Protein AF-A0A0H5P8N7-F1 (afdb_monomer_lite)

pLDDT: mean 82.7, std 13.92, range [41.88, 95.62]

Radius of gyration: 14.33 Å; chains: 1; bounding box: 42×29×33 Å

Secondary structure (DSSP, 8-state):
--EEEEEEEEE-SSS--EEEEES-HHHHHHHHHHHHHHHHTTSSS--EEEEE-TTS-EEEEESSSS-EEEEEEEEEPTTGGGG--

Organism: Nocardia farcinica (NCBI:txid37329)

Structure (mmCIF, N/CA/C/O backbone):
data_AF-A0A0H5P8N7-F1
#
_entry.id   AF-A0A0H5P8N7-F1
#
loop_
_atom_site.group_PDB
_atom_site.id
_atom_site.type_symbol
_atom_site.label_atom_id
_atom_site.label_alt_id
_atom_site.label_comp_id
_atom_site.label_asym_id
_atom_site.label_entity_id
_atom_site.label_seq_id
_atom_site.pdbx_PDB_ins_code
_atom_site.Cartn_x
_atom_site.Cartn_y
_atom_site.Cartn_z
_atom_site.occupancy
_atom_site.B_iso_or_equiv
_atom_site.auth_seq_id
_atom_site.auth_comp_id
_atom_site.auth_asym_id
_atom_site.auth_atom_id
_atom_site.pdbx_PDB_model_num
ATOM 1 N N . MET A 1 1 ? -19.765 -3.517 17.587 1.00 58.22 1 MET A N 1
ATOM 2 C CA . MET A 1 1 ? -18.470 -3.007 18.094 1.00 58.22 1 MET A CA 1
ATOM 3 C C . MET A 1 1 ? -17.636 -2.599 16.892 1.00 58.22 1 MET A C 1
ATOM 5 O O . MET A 1 1 ? -17.629 -3.343 15.928 1.00 58.22 1 MET A O 1
ATOM 9 N N . THR A 1 2 ? -16.987 -1.435 16.894 1.00 63.62 2 THR A N 1
ATOM 10 C CA . THR A 1 2 ? -16.086 -1.051 15.794 1.00 63.62 2 THR A CA 1
ATOM 11 C C . THR A 1 2 ? -14.754 -1.777 15.947 1.00 63.62 2 THR A C 1
ATOM 13 O O . THR A 1 2 ? -14.145 -1.738 17.017 1.00 63.62 2 THR A O 1
ATOM 16 N N . ALA A 1 3 ? -14.312 -2.459 14.892 1.00 73.00 3 ALA A N 1
ATOM 17 C CA . ALA A 1 3 ? -12.992 -3.074 14.837 1.00 73.00 3 ALA A CA 1
ATOM 18 C C . ALA A 1 3 ? -12.083 -2.225 13.946 1.00 73.00 3 ALA A C 1
ATOM 20 O O . ALA A 1 3 ? -12.442 -1.879 12.821 1.00 73.00 3 ALA A O 1
ATOM 21 N N . THR A 1 4 ? -10.899 -1.888 14.448 1.00 80.88 4 THR A N 1
ATOM 22 C CA . THR A 1 4 ? -9.870 -1.222 13.648 1.00 80.88 4 THR A CA 1
ATOM 23 C C . THR A 1 4 ? -9.010 -2.291 12.985 1.00 80.88 4 THR A C 1
ATOM 25 O O . THR A 1 4 ? -8.412 -3.112 13.676 1.00 80.88 4 THR A O 1
ATOM 28 N N . LEU A 1 5 ? -8.952 -2.278 11.657 1.00 86.94 5 LEU A N 1
ATOM 29 C CA . LEU A 1 5 ? -8.072 -3.113 10.843 1.00 86.94 5 LEU A CA 1
ATOM 30 C C . LEU A 1 5 ? -7.119 -2.225 10.037 1.00 86.94 5 LEU A C 1
ATOM 32 O O . LEU A 1 5 ? -7.296 -1.012 9.935 1.00 86.94 5 LEU A O 1
ATOM 36 N N . THR A 1 6 ? -6.112 -2.839 9.433 1.00 90.56 6 THR A N 1
ATOM 37 C CA . THR A 1 6 ? -5.270 -2.207 8.418 1.00 90.56 6 THR A CA 1
ATOM 38 C C . THR A 1 6 ? -5.652 -2.765 7.055 1.00 90.56 6 THR A C 1
ATOM 40 O O . THR A 1 6 ? -5.684 -3.976 6.864 1.00 90.56 6 THR A O 1
ATOM 43 N N . ALA A 1 7 ? -5.959 -1.894 6.103 1.00 91.88 7 ALA A N 1
ATOM 44 C CA . ALA A 1 7 ? -6.229 -2.259 4.725 1.00 91.88 7 ALA A CA 1
ATOM 45 C C . ALA A 1 7 ? -5.012 -1.947 3.856 1.00 91.88 7 ALA A C 1
ATOM 47 O O . ALA A 1 7 ? -4.488 -0.833 3.890 1.00 91.88 7 ALA A O 1
ATOM 48 N N . VAL A 1 8 ? -4.604 -2.912 3.041 1.00 93.06 8 VAL A N 1
ATOM 49 C CA . VAL A 1 8 ? -3.741 -2.674 1.889 1.00 93.06 8 VAL A CA 1
ATOM 50 C C . VAL A 1 8 ? -4.627 -2.589 0.654 1.00 93.06 8 VAL A C 1
ATOM 52 O O . VAL A 1 8 ? -5.259 -3.574 0.275 1.00 93.06 8 VAL A O 1
ATOM 55 N N . ILE A 1 9 ? -4.697 -1.407 0.054 1.00 92.12 9 ILE A N 1
ATOM 56 C CA . ILE A 1 9 ? -5.414 -1.148 -1.191 1.00 92.12 9 ILE A CA 1
ATOM 57 C C . ILE A 1 9 ? -4.395 -1.239 -2.316 1.00 92.12 9 ILE A C 1
ATOM 59 O O . ILE A 1 9 ? -3.478 -0.420 -2.403 1.00 92.12 9 ILE A O 1
ATOM 63 N N . TRP A 1 10 ? -4.541 -2.259 -3.145 1.00 91.06 10 TRP A N 1
ATOM 64 C CA . TRP A 1 10 ? -3.714 -2.460 -4.317 1.00 91.06 10 TRP A CA 1
ATOM 65 C C . TRP A 1 10 ? -4.330 -1.682 -5.481 1.00 91.06 10 TRP A C 1
ATOM 67 O O . TRP A 1 10 ? -5.405 -2.021 -5.977 1.00 91.06 10 TRP A O 1
ATOM 77 N N . GLU A 1 11 ? -3.647 -0.620 -5.900 1.00 87.88 11 GLU A N 1
ATOM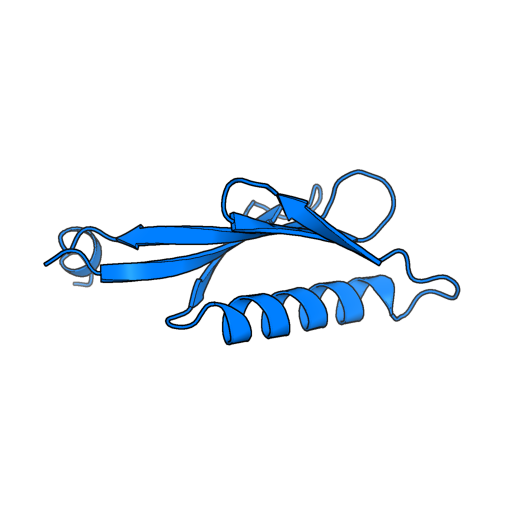 78 C CA . GLU A 1 11 ? -3.986 0.174 -7.078 1.00 87.88 11 GLU A CA 1
ATOM 79 C C . GLU A 1 11 ? -2.989 -0.167 -8.190 1.00 87.88 11 GLU A C 1
ATOM 81 O O . GLU A 1 11 ? -1.848 0.289 -8.183 1.00 87.88 11 GLU A O 1
ATOM 86 N N . ASP A 1 12 ? -3.418 -0.996 -9.135 1.00 80.56 12 ASP A N 1
ATOM 87 C CA . ASP A 1 12 ? -2.669 -1.325 -10.346 1.00 80.56 12 ASP A CA 1
ATOM 88 C C . ASP A 1 12 ? -3.526 -0.931 -11.547 1.00 80.56 12 ASP A C 1
ATOM 90 O O . ASP A 1 12 ? -4.736 -1.141 -11.553 1.00 80.56 12 ASP A O 1
ATOM 94 N N . ARG A 1 13 ? -2.930 -0.342 -12.579 1.00 72.06 13 ARG A N 1
ATOM 95 C CA . ARG A 1 13 ? -3.676 0.047 -13.785 1.00 72.06 13 ARG A CA 1
ATOM 96 C C . ARG A 1 13 ? -4.184 -1.140 -14.618 1.00 72.06 13 ARG A C 1
ATOM 98 O O . ARG A 1 13 ? -5.005 -0.944 -15.514 1.00 72.06 13 ARG A O 1
ATOM 105 N N . HIS A 1 14 ? -3.642 -2.336 -14.398 1.00 68.62 14 HIS A N 1
ATOM 106 C CA . HIS A 1 14 ? -3.934 -3.553 -15.152 1.00 68.62 14 HIS A CA 1
ATOM 107 C C . HIS A 1 14 ? -4.862 -4.519 -14.412 1.00 68.62 14 HIS A C 1
ATOM 109 O O . HIS A 1 14 ? -5.417 -5.413 -15.054 1.00 68.62 14 HIS A O 1
ATOM 115 N N . THR A 1 15 ? -5.054 -4.350 -13.103 1.00 60.47 15 THR A N 1
ATOM 116 C CA . THR A 1 15 ? -6.006 -5.141 -12.315 1.00 60.47 15 THR A CA 1
ATOM 117 C C . THR A 1 15 ? -7.046 -4.243 -11.664 1.00 60.47 15 THR A C 1
ATOM 119 O O . THR A 1 15 ? -6.771 -3.094 -11.339 1.00 60.47 15 THR A O 1
ATOM 122 N N . ASP A 1 16 ? -8.249 -4.770 -11.439 1.00 72.50 16 ASP A N 1
ATOM 123 C CA . ASP A 1 16 ? -9.228 -4.087 -10.593 1.00 72.50 16 ASP A CA 1
ATOM 124 C C . ASP A 1 16 ? -8.607 -3.761 -9.223 1.00 72.50 16 ASP A C 1
ATOM 126 O O . ASP A 1 16 ? -7.766 -4.507 -8.715 1.00 72.50 16 ASP A O 1
ATOM 130 N N . THR A 1 17 ? -9.018 -2.646 -8.615 1.00 81.12 17 THR A N 1
ATOM 131 C CA . THR A 1 17 ? -8.573 -2.277 -7.267 1.00 81.12 17 THR A CA 1
ATOM 132 C C . THR A 1 17 ? -8.997 -3.353 -6.268 1.00 81.12 17 THR A C 1
ATOM 134 O O . THR A 1 17 ? -10.193 -3.580 -6.069 1.00 81.12 17 THR A O 1
ATOM 137 N N . THR A 1 18 ? -8.032 -3.993 -5.603 1.00 88.56 18 THR A N 1
ATOM 138 C CA . THR A 1 18 ? -8.300 -4.978 -4.545 1.00 88.56 18 THR A CA 1
ATOM 139 C C . THR A 1 18 ? -7.943 -4.425 -3.170 1.00 88.56 18 THR A C 1
ATOM 141 O O . THR A 1 18 ? -7.069 -3.573 -3.018 1.00 88.56 18 THR A O 1
ATOM 144 N N . ALA A 1 19 ? -8.638 -4.912 -2.142 1.00 89.94 19 ALA A N 1
ATOM 145 C CA . ALA A 1 19 ? -8.357 -4.578 -0.752 1.00 89.94 19 ALA A CA 1
ATOM 146 C C . ALA A 1 19 ? -8.049 -5.849 0.044 1.00 89.94 19 ALA A C 1
ATOM 148 O O . ALA A 1 19 ? -8.800 -6.825 -0.004 1.00 89.94 19 ALA A O 1
ATOM 149 N N . HIS A 1 20 ? -6.960 -5.814 0.804 1.00 90.69 20 HIS A N 1
ATOM 150 C CA . HIS A 1 20 ? -6.516 -6.890 1.682 1.00 90.69 20 HIS A CA 1
ATOM 151 C C . HIS A 1 20 ? -6.520 -6.384 3.123 1.00 90.69 20 HIS A C 1
ATOM 153 O O . HIS A 1 20 ? -5.936 -5.343 3.413 1.00 90.69 20 HIS A O 1
ATOM 159 N N . LEU A 1 2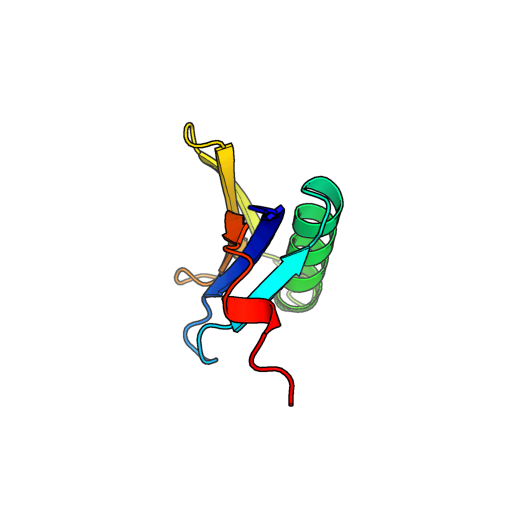1 ? -7.208 -7.091 4.021 1.00 90.88 21 LEU A N 1
ATOM 160 C CA . LEU A 1 21 ? -7.369 -6.678 5.415 1.00 90.88 21 LEU A CA 1
ATOM 161 C C . LEU A 1 21 ? -6.412 -7.443 6.331 1.00 90.88 21 LEU A C 1
ATOM 163 O O . LEU A 1 21 ? -6.281 -8.661 6.229 1.00 90.88 21 LEU A O 1
ATOM 167 N N . PHE A 1 22 ? -5.810 -6.716 7.264 1.00 90.94 22 PHE A N 1
ATOM 168 C CA . PHE A 1 22 ? -4.849 -7.197 8.247 1.00 90.94 22 PHE A CA 1
ATOM 169 C C . PHE A 1 22 ? -5.244 -6.703 9.636 1.00 90.94 22 PHE A C 1
ATOM 171 O O . PHE A 1 22 ? -5.759 -5.595 9.797 1.00 90.94 22 PHE A O 1
ATOM 178 N N . SER A 1 23 ? -4.983 -7.512 10.657 1.00 88.31 23 SER A N 1
ATOM 179 C CA . SER A 1 23 ? -5.162 -7.10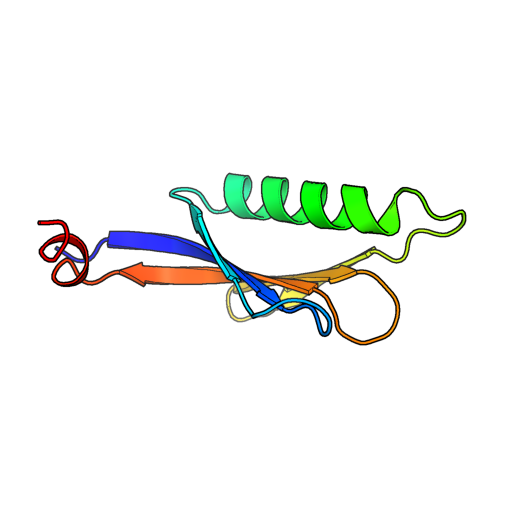8 12.056 1.00 88.31 23 SER A CA 1
ATOM 180 C C . SER A 1 23 ? -4.025 -6.227 12.573 1.00 88.31 23 SER A C 1
ATOM 182 O O . SER A 1 23 ? -4.227 -5.492 13.534 1.00 88.31 23 SER A O 1
ATOM 184 N N . ASP A 1 24 ? -2.849 -6.297 11.946 1.00 90.19 24 ASP A N 1
ATOM 185 C CA . ASP A 1 24 ? -1.643 -5.583 12.356 1.00 90.19 24 ASP A CA 1
ATOM 186 C C . ASP A 1 24 ? -1.061 -4.762 11.195 1.00 90.19 24 ASP A C 1
ATOM 188 O O . ASP A 1 24 ? -1.086 -5.175 10.033 1.00 90.19 24 ASP A O 1
ATOM 192 N N . PHE A 1 25 ? -0.560 -3.567 11.514 1.00 90.12 25 PHE A N 1
ATOM 193 C CA . PHE A 1 25 ? -0.027 -2.645 10.514 1.00 90.12 25 PHE A CA 1
ATOM 194 C C . PHE A 1 25 ? 1.334 -3.095 9.970 1.00 90.12 25 PHE A C 1
ATOM 196 O O . PHE A 1 25 ? 1.605 -2.925 8.783 1.00 90.12 25 PHE A O 1
ATOM 203 N N . ALA A 1 26 ? 2.197 -3.672 10.809 1.00 91.69 26 ALA A N 1
ATOM 204 C CA . ALA A 1 26 ? 3.504 -4.154 10.378 1.00 91.69 26 ALA A CA 1
ATOM 205 C C . ALA A 1 26 ? 3.360 -5.352 9.431 1.00 91.69 26 ALA A C 1
ATOM 207 O O . ALA A 1 26 ? 4.053 -5.396 8.414 1.00 91.69 26 ALA A O 1
ATOM 208 N N . ASP A 1 27 ? 2.408 -6.250 9.699 1.00 94.38 27 ASP A N 1
ATOM 209 C CA . ASP A 1 27 ? 2.076 -7.360 8.795 1.00 94.38 27 ASP A CA 1
ATOM 210 C C . ASP A 1 27 ? 1.584 -6.854 7.431 1.00 94.38 27 ASP A C 1
ATOM 212 O O . ASP A 1 27 ? 2.018 -7.344 6.387 1.00 94.38 27 ASP A O 1
ATOM 216 N N . ALA A 1 28 ? 0.730 -5.824 7.424 1.00 94.56 28 ALA A N 1
ATOM 217 C CA . ALA A 1 28 ? 0.244 -5.193 6.197 1.00 94.56 28 ALA A CA 1
ATOM 218 C C . ALA A 1 28 ? 1.386 -4.582 5.366 1.00 94.56 28 ALA A C 1
ATOM 220 O O . ALA A 1 28 ? 1.441 -4.759 4.148 1.00 94.56 28 ALA A O 1
ATOM 221 N N . VAL A 1 29 ? 2.320 -3.885 6.023 1.00 93.94 29 VAL A N 1
ATOM 222 C CA . VAL A 1 29 ? 3.505 -3.308 5.372 1.00 93.94 29 VAL A CA 1
ATOM 223 C C . VAL A 1 29 ? 4.418 -4.403 4.825 1.00 93.94 29 VAL A C 1
ATOM 225 O O . VAL A 1 29 ? 4.848 -4.305 3.677 1.00 93.94 29 VAL A O 1
ATOM 228 N N . ALA A 1 30 ? 4.703 -5.443 5.612 1.00 95.12 30 ALA A N 1
ATOM 229 C CA . ALA A 1 30 ? 5.560 -6.550 5.195 1.00 95.12 30 ALA A CA 1
ATOM 230 C C . ALA A 1 30 ? 4.984 -7.270 3.970 1.00 95.12 30 ALA A C 1
ATOM 232 O O . ALA A 1 30 ? 5.696 -7.479 2.986 1.00 95.12 30 ALA A O 1
ATOM 233 N N . TRP A 1 31 ? 3.682 -7.565 3.996 1.00 95.31 31 TRP A N 1
ATOM 234 C CA . TRP A 1 31 ? 2.984 -8.168 2.867 1.00 95.31 31 TRP A CA 1
ATOM 235 C C . TRP A 1 31 ? 3.039 -7.278 1.621 1.00 95.31 31 TRP A C 1
ATOM 237 O O . TRP A 1 31 ? 3.405 -7.750 0.546 1.00 95.31 31 TRP A O 1
ATOM 247 N N . ALA A 1 32 ? 2.738 -5.982 1.755 1.00 94.50 32 ALA A N 1
ATOM 248 C CA . ALA A 1 32 ? 2.755 -5.048 0.631 1.00 94.50 32 ALA A CA 1
ATOM 249 C C . ALA A 1 32 ? 4.153 -4.915 0.003 1.00 94.50 32 ALA A C 1
ATOM 251 O O . ALA A 1 32 ? 4.289 -4.843 -1.219 1.00 94.50 32 ALA A O 1
ATOM 252 N N . TRP A 1 33 ? 5.201 -4.928 0.831 1.00 93.69 33 TRP A N 1
ATOM 253 C CA . TRP A 1 33 ? 6.584 -4.887 0.365 1.00 93.69 33 TRP A CA 1
ATOM 254 C C . TRP A 1 33 ? 6.960 -6.159 -0.405 1.00 93.69 33 TRP A C 1
ATOM 256 O O . TRP A 1 33 ? 7.577 -6.077 -1.467 1.00 93.69 33 TRP A O 1
ATOM 266 N N . GLU A 1 34 ? 6.542 -7.331 0.084 1.00 94.06 34 GLU A N 1
ATOM 267 C CA . GLU A 1 34 ? 6.740 -8.598 -0.622 1.00 94.06 34 GLU A CA 1
ATOM 268 C C . GLU A 1 34 ? 6.045 -8.595 -1.990 1.00 94.06 34 GLU A C 1
ATOM 270 O O . GLU A 1 34 ? 6.670 -8.975 -2.980 1.00 94.06 34 GLU A O 1
ATOM 275 N N . GLN A 1 35 ? 4.800 -8.111 -2.080 1.00 92.44 35 GLN A N 1
ATOM 276 C CA . GLN A 1 35 ? 4.084 -8.020 -3.359 1.00 92.44 35 GLN A CA 1
ATOM 277 C C . GLN A 1 35 ? 4.815 -7.113 -4.356 1.00 92.44 35 GLN A C 1
ATOM 279 O O . GLN A 1 35 ? 5.085 -7.527 -5.485 1.00 92.44 35 GLN A O 1
ATOM 284 N N . ALA A 1 36 ? 5.216 -5.912 -3.929 1.00 90.88 36 ALA A N 1
ATOM 285 C CA . ALA A 1 36 ? 5.986 -4.997 -4.770 1.00 90.88 36 ALA A CA 1
ATOM 286 C C . ALA A 1 36 ? 7.302 -5.635 -5.257 1.00 90.88 36 ALA A C 1
ATOM 288 O O . ALA A 1 36 ? 7.668 -5.503 -6.428 1.00 90.88 36 ALA A O 1
ATOM 289 N N . TRP A 1 37 ? 7.993 -6.385 -4.391 1.00 90.56 37 TRP A N 1
ATOM 290 C CA . TRP A 1 37 ? 9.214 -7.104 -4.755 1.00 90.56 37 TRP A CA 1
ATOM 291 C C . TRP A 1 37 ? 8.968 -8.267 -5.721 1.00 90.56 37 TRP A C 1
ATOM 293 O O . TRP A 1 37 ? 9.771 -8.488 -6.625 1.00 90.56 37 TRP A O 1
ATOM 303 N N . GLN A 1 38 ? 7.866 -9.004 -5.591 1.00 89.06 38 GLN A N 1
ATOM 304 C CA . GLN A 1 38 ? 7.532 -10.072 -6.540 1.00 89.06 38 GLN A CA 1
ATOM 305 C C . GLN A 1 38 ? 7.301 -9.537 -7.963 1.00 89.06 38 GLN A C 1
ATOM 307 O O . GLN A 1 38 ? 7.609 -10.241 -8.931 1.00 89.06 38 GLN A O 1
ATOM 312 N N . ILE A 1 39 ? 6.817 -8.297 -8.084 1.00 86.75 39 ILE A N 1
ATOM 313 C CA . ILE A 1 39 ? 6.573 -7.608 -9.358 1.00 86.75 39 ILE A CA 1
ATOM 314 C C . ILE A 1 39 ? 7.872 -7.014 -9.920 1.00 86.75 39 ILE A C 1
ATOM 316 O O . ILE A 1 39 ? 8.265 -7.324 -11.046 1.00 86.75 39 ILE A O 1
ATOM 320 N N . GLU A 1 40 ? 8.565 -6.179 -9.141 1.00 87.19 40 GLU A N 1
ATOM 321 C CA . GLU A 1 40 ? 9.728 -5.416 -9.618 1.00 87.19 40 GLU A CA 1
ATOM 322 C C . GLU A 1 40 ? 11.057 -6.149 -9.456 1.00 87.19 40 GLU A C 1
ATOM 324 O O . GLU A 1 40 ? 11.961 -5.952 -10.262 1.00 87.19 40 GLU A O 1
ATOM 329 N N . GLY A 1 41 ? 11.203 -7.009 -8.449 1.00 79.19 41 GLY A N 1
ATOM 330 C CA . GLY A 1 41 ? 12.462 -7.681 -8.101 1.00 79.19 41 GLY A CA 1
ATOM 331 C C . GLY A 1 41 ? 12.982 -8.648 -9.169 1.00 79.19 41 GLY A C 1
ATOM 332 O O . GLY A 1 41 ? 14.112 -9.118 -9.080 1.00 79.19 41 GLY A O 1
ATOM 333 N N . ARG A 1 42 ? 12.179 -8.935 -10.201 1.00 79.06 42 ARG A N 1
ATOM 334 C CA . ARG A 1 42 ? 12.582 -9.701 -11.394 1.00 79.06 42 ARG A CA 1
ATOM 335 C C . ARG A 1 42 ? 13.200 -8.835 -12.495 1.00 79.06 42 ARG A C 1
ATOM 337 O O . ARG A 1 42 ? 13.645 -9.375 -13.503 1.00 79.06 42 ARG A O 1
ATOM 344 N N . ARG A 1 43 ? 13.185 -7.509 -12.344 1.00 79.44 43 ARG A N 1
ATOM 345 C CA . ARG A 1 43 ? 13.757 -6.560 -13.303 1.00 79.44 43 ARG A CA 1
ATOM 346 C C . ARG A 1 43 ? 15.211 -6.265 -12.955 1.00 79.44 43 ARG A C 1
ATOM 348 O O . ARG A 1 43 ? 15.572 -6.189 -11.787 1.00 79.44 43 ARG A O 1
ATOM 355 N N . ASP A 1 44 ? 16.015 -5.980 -13.978 1.00 79.44 44 ASP A N 1
ATOM 356 C CA . ASP A 1 44 ? 17.423 -5.578 -13.814 1.00 79.44 44 ASP A CA 1
ATOM 357 C C . ASP A 1 44 ? 17.592 -4.300 -12.974 1.00 79.44 44 ASP A C 1
ATOM 359 O O . ASP A 1 44 ? 18.650 -4.054 -12.393 1.00 79.44 44 ASP A O 1
ATOM 363 N N . ARG A 1 45 ? 16.552 -3.458 -12.929 1.00 81.12 45 ARG A N 1
ATOM 364 C CA . ARG A 1 45 ? 16.486 -2.237 -12.119 1.00 81.12 45 ARG A CA 1
ATOM 365 C C . ARG A 1 45 ? 15.120 -2.158 -11.435 1.00 81.12 45 ARG A C 1
ATOM 367 O O . ARG A 1 45 ? 14.204 -1.584 -12.025 1.00 81.12 45 ARG A O 1
ATOM 374 N N . PRO A 1 46 ? 14.962 -2.749 -10.240 1.00 81.69 46 PRO A N 1
ATOM 375 C CA . PRO A 1 46 ? 13.712 -2.666 -9.500 1.00 81.69 46 PRO A CA 1
ATOM 376 C C . PRO A 1 46 ? 13.439 -1.214 -9.108 1.00 81.69 46 PRO A C 1
ATOM 378 O O . PRO A 1 46 ? 14.320 -0.518 -8.597 1.00 81.69 46 PRO A O 1
ATOM 381 N N . LEU A 1 47 ? 12.214 -0.760 -9.356 1.00 87.19 47 LEU A N 1
ATOM 382 C CA . LEU A 1 47 ? 11.771 0.595 -9.053 1.00 87.19 47 LEU A CA 1
ATOM 383 C C . LEU A 1 47 ? 10.697 0.505 -7.974 1.00 87.19 47 LEU A C 1
ATOM 385 O O . LEU A 1 47 ? 9.513 0.422 -8.278 1.00 87.19 47 LEU A O 1
ATOM 389 N N . ILE A 1 48 ? 11.137 0.447 -6.716 1.00 91.06 48 ILE A N 1
ATOM 390 C CA . ILE A 1 48 ? 10.260 0.418 -5.543 1.00 91.06 48 ILE A CA 1
ATOM 391 C C . ILE A 1 48 ? 10.569 1.643 -4.693 1.00 91.06 48 ILE A C 1
ATOM 393 O O . ILE A 1 48 ? 11.709 1.848 -4.274 1.00 91.06 48 ILE A O 1
ATOM 397 N N . GLU A 1 49 ? 9.546 2.440 -4.414 1.00 92.38 49 GLU A N 1
ATOM 398 C CA . GLU A 1 49 ? 9.637 3.609 -3.545 1.00 92.38 49 GLU A CA 1
ATOM 399 C C . GLU A 1 49 ? 8.626 3.473 -2.413 1.00 92.38 49 GLU A C 1
ATOM 401 O O . GLU A 1 49 ? 7.457 3.167 -2.634 1.00 92.38 49 GLU A O 1
ATOM 406 N N . THR A 1 50 ? 9.067 3.715 -1.181 1.00 93.94 50 THR A N 1
ATOM 407 C CA . THR A 1 50 ? 8.173 3.777 -0.025 1.00 93.94 50 THR A CA 1
ATOM 408 C C . THR A 1 50 ? 8.046 5.215 0.439 1.00 93.94 50 THR A C 1
ATOM 410 O O . THR A 1 50 ? 9.046 5.876 0.723 1.00 93.94 50 THR A O 1
ATOM 413 N N . ARG A 1 51 ? 6.808 5.688 0.565 1.00 94.88 51 ARG A N 1
ATOM 414 C CA . ARG A 1 51 ? 6.492 7.015 1.080 1.00 94.88 51 ARG A CA 1
ATOM 415 C C . ARG A 1 51 ? 5.494 6.915 2.220 1.00 94.88 51 ARG A C 1
ATOM 417 O O . ARG A 1 51 ? 4.406 6.375 2.053 1.00 94.88 51 ARG A O 1
ATOM 424 N N . GLN A 1 52 ? 5.854 7.493 3.357 1.00 95.38 52 GLN A N 1
ATOM 425 C CA . GLN A 1 52 ? 4.947 7.677 4.483 1.00 95.38 52 GLN A CA 1
ATOM 426 C C . GLN A 1 52 ? 4.368 9.093 4.457 1.00 95.38 52 GLN A C 1
ATOM 428 O O . GLN A 1 52 ? 5.083 10.068 4.210 1.00 95.38 52 GLN A O 1
ATOM 433 N N . TYR A 1 53 ? 3.068 9.204 4.704 1.00 92.50 53 TYR A N 1
ATOM 434 C CA . TYR A 1 53 ? 2.344 10.468 4.733 1.00 92.50 53 TYR A CA 1
ATOM 435 C C . TYR A 1 53 ? 2.076 10.909 6.179 1.00 92.50 53 TYR A C 1
ATOM 437 O O . TYR A 1 53 ? 1.972 10.066 7.071 1.00 92.50 53 TYR A O 1
ATOM 445 N N . PRO A 1 54 ? 1.910 12.222 6.439 1.00 90.94 54 PRO A N 1
ATOM 446 C CA . PRO A 1 54 ? 1.571 12.727 7.773 1.00 90.94 54 PRO A CA 1
ATOM 447 C C . PRO A 1 54 ? 0.263 12.165 8.353 1.00 90.94 54 PRO A C 1
ATOM 449 O O . PRO A 1 54 ? 0.081 12.193 9.565 1.00 90.94 54 PRO A O 1
ATOM 452 N N . SER A 1 55 ? -0.632 11.646 7.503 1.00 87.94 55 SER A N 1
ATOM 453 C CA . SER A 1 55 ? -1.857 10.932 7.893 1.00 87.94 55 SER A CA 1
ATOM 454 C C . SER A 1 55 ? -1.596 9.578 8.565 1.00 87.94 55 SER A C 1
ATOM 456 O O . SER A 1 55 ? -2.524 8.980 9.100 1.00 87.94 55 SER A O 1
ATOM 458 N N . GLY A 1 56 ? -0.355 9.080 8.537 1.00 87.88 56 GLY A N 1
ATOM 459 C CA . GLY A 1 56 ? 0.009 7.729 8.968 1.00 87.88 56 GLY A CA 1
ATOM 460 C C . GLY A 1 56 ? -0.107 6.683 7.858 1.00 87.88 56 GLY A C 1
ATOM 461 O O . GLY A 1 56 ? 0.350 5.558 8.035 1.00 87.88 56 GLY A O 1
ATOM 462 N N . GLU A 1 57 ? -0.658 7.053 6.702 1.00 93.19 57 GLU A N 1
ATOM 463 C CA . GLU A 1 57 ? -0.733 6.178 5.535 1.00 93.19 57 GLU A CA 1
ATOM 464 C C . GLU A 1 57 ? 0.655 5.945 4.937 1.00 93.19 57 GLU A C 1
ATOM 466 O O . GLU A 1 57 ? 1.519 6.830 4.926 1.00 93.19 57 GLU A O 1
ATOM 471 N N . VAL A 1 58 ? 0.852 4.753 4.387 1.00 95.56 58 VAL A N 1
ATOM 472 C CA . VAL A 1 58 ? 2.071 4.386 3.667 1.00 95.56 58 VAL A CA 1
ATOM 473 C C . VAL A 1 58 ? 1.694 4.012 2.244 1.00 95.56 58 VAL A C 1
ATOM 475 O O . VAL A 1 58 ? 0.710 3.315 2.019 1.00 95.56 58 VAL A O 1
ATOM 478 N N . ARG A 1 59 ? 2.482 4.466 1.275 1.00 94.69 59 ARG A N 1
ATOM 479 C CA . ARG A 1 59 ? 2.401 4.023 -0.113 1.00 94.69 59 ARG A CA 1
ATOM 480 C C . ARG A 1 59 ? 3.694 3.326 -0.491 1.00 94.69 59 ARG A C 1
ATOM 482 O O . ARG A 1 59 ? 4.769 3.899 -0.319 1.00 94.69 59 ARG A O 1
ATOM 489 N N . ILE A 1 60 ? 3.574 2.123 -1.034 1.00 94.62 60 ILE A N 1
ATOM 490 C CA . ILE A 1 60 ? 4.660 1.419 -1.710 1.00 94.62 60 ILE A CA 1
ATOM 491 C C . ILE A 1 60 ? 4.365 1.500 -3.202 1.00 94.62 60 ILE A C 1
ATOM 493 O O . ILE A 1 60 ? 3.488 0.803 -3.702 1.00 94.62 60 ILE A O 1
ATOM 497 N N . SER A 1 61 ? 5.053 2.400 -3.892 1.00 92.69 61 SER A N 1
ATOM 498 C CA . SER A 1 61 ? 4.968 2.528 -5.343 1.00 92.69 61 SER A CA 1
ATOM 499 C C . SER A 1 61 ? 5.897 1.513 -5.985 1.00 92.69 61 SER A C 1
ATOM 501 O O . SER A 1 61 ? 7.027 1.332 -5.521 1.00 92.69 61 SER A O 1
ATOM 503 N N . TYR A 1 62 ? 5.443 0.893 -7.065 1.00 89.12 62 TYR A N 1
ATOM 504 C CA . TYR A 1 62 ? 6.266 0.002 -7.862 1.00 89.12 62 TYR A CA 1
ATOM 505 C C . TYR A 1 62 ? 6.083 0.304 -9.355 1.00 89.12 62 TYR A C 1
ATOM 507 O O . TYR A 1 62 ? 5.011 0.702 -9.806 1.00 89.12 62 TYR A O 1
ATOM 515 N N . GLY A 1 63 ? 7.155 0.173 -10.131 1.00 79.62 63 GLY A N 1
ATOM 516 C CA . GLY A 1 63 ? 7.130 0.469 -11.563 1.00 79.62 63 GLY A CA 1
ATOM 517 C C . GLY A 1 63 ? 7.081 1.969 -11.881 1.00 79.62 63 GLY A C 1
ATOM 518 O O . GLY A 1 63 ? 7.421 2.816 -11.059 1.00 79.62 63 GLY A O 1
ATOM 519 N N . ALA A 1 64 ? 6.737 2.307 -13.129 1.00 67.75 64 ALA A N 1
ATOM 520 C CA . ALA A 1 64 ? 6.974 3.648 -13.679 1.00 67.75 64 ALA A CA 1
ATOM 521 C C . ALA A 1 64 ? 5.753 4.590 -13.712 1.00 67.75 64 ALA A C 1
ATOM 523 O O . ALA A 1 64 ? 5.945 5.794 -13.862 1.00 67.75 64 ALA A O 1
ATOM 524 N N . GLU A 1 65 ? 4.512 4.100 -13.591 1.00 72.00 65 GLU A N 1
ATOM 525 C CA . GLU A 1 65 ? 3.312 4.938 -13.818 1.00 72.00 65 GLU A CA 1
ATOM 526 C C . GLU A 1 65 ? 2.232 4.746 -12.740 1.00 72.00 65 GLU A C 1
ATOM 528 O O . GLU A 1 65 ? 1.080 4.433 -13.013 1.00 72.00 65 GLU A O 1
ATOM 533 N N . GLY A 1 66 ? 2.606 4.984 -11.484 1.00 74.44 66 GLY A N 1
ATOM 534 C CA . GLY A 1 66 ? 1.631 5.209 -10.414 1.00 74.44 66 GLY A CA 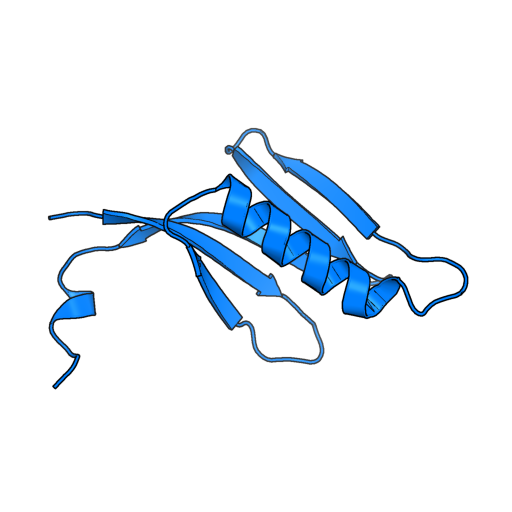1
ATOM 535 C C . GLY A 1 66 ? 0.996 3.962 -9.801 1.00 74.44 66 GLY A C 1
ATOM 536 O O . GLY A 1 66 ? 0.202 4.131 -8.875 1.00 74.44 66 GLY A O 1
ATOM 537 N N . ASP A 1 67 ? 1.382 2.759 -10.230 1.00 87.94 67 ASP A N 1
ATOM 538 C CA . ASP A 1 67 ? 0.977 1.530 -9.547 1.00 87.94 67 ASP A CA 1
ATOM 539 C C . ASP A 1 67 ? 1.566 1.501 -8.133 1.00 87.94 67 ASP A C 1
ATOM 541 O O . ASP A 1 67 ? 2.678 1.984 -7.865 1.00 87.94 67 ASP A O 1
ATOM 545 N N . GLY A 1 68 ? 0.798 0.967 -7.194 1.00 92.25 68 GLY A N 1
ATOM 546 C CA . GLY A 1 68 ? 1.262 0.868 -5.829 1.00 92.25 68 GLY A CA 1
ATOM 547 C C . GLY A 1 68 ? 0.259 0.277 -4.863 1.00 92.25 68 GLY A C 1
ATOM 548 O O . GLY A 1 68 ? -0.917 0.072 -5.152 1.00 92.25 68 GLY A O 1
ATOM 549 N N . LEU A 1 69 ? 0.764 0.033 -3.664 1.00 93.62 69 LEU A N 1
ATOM 550 C CA . LEU A 1 69 ? -0.005 -0.474 -2.547 1.00 93.62 69 LEU A CA 1
ATOM 551 C C . LEU A 1 69 ? -0.113 0.613 -1.486 1.00 93.62 69 LEU A C 1
ATOM 553 O O . LEU A 1 69 ? 0.896 1.117 -0.984 1.00 93.62 69 LEU A O 1
ATOM 557 N N . TRP A 1 70 ? -1.342 0.974 -1.142 1.00 94.75 70 TRP A N 1
ATOM 558 C CA . TRP A 1 70 ? -1.646 1.893 -0.057 1.00 94.75 70 TRP A CA 1
ATOM 559 C C . TRP A 1 70 ? -1.975 1.125 1.209 1.00 94.75 70 TRP A C 1
ATOM 561 O O . TRP A 1 70 ? -2.976 0.422 1.253 1.00 94.75 70 TRP A O 1
ATOM 571 N N . ILE A 1 71 ? -1.193 1.321 2.261 1.00 95.62 71 ILE A N 1
ATOM 572 C CA . ILE A 1 71 ? -1.490 0.820 3.598 1.00 95.62 71 ILE A CA 1
ATOM 573 C C . ILE A 1 71 ? -2.194 1.928 4.382 1.00 95.62 71 ILE A C 1
ATOM 575 O O . ILE A 1 71 ? -1.628 3.004 4.609 1.00 95.62 71 ILE A O 1
ATOM 579 N N . ARG A 1 72 ? -3.443 1.674 4.774 1.00 93.19 72 ARG A N 1
ATOM 580 C CA . ARG A 1 72 ? -4.322 2.629 5.457 1.00 93.19 72 ARG A CA 1
ATOM 581 C C . ARG A 1 72 ? -5.038 1.954 6.619 1.00 93.19 72 ARG A C 1
ATOM 583 O O . ARG A 1 72 ? -5.381 0.779 6.547 1.00 93.19 72 ARG A O 1
ATOM 590 N N . THR A 1 73 ? -5.324 2.703 7.674 1.00 86.94 73 THR A N 1
ATOM 591 C CA . THR A 1 73 ? -6.189 2.213 8.751 1.00 86.94 73 THR A CA 1
ATOM 592 C C . THR A 1 73 ? -7.639 2.208 8.272 1.00 86.94 73 THR A C 1
ATOM 594 O O . THR A 1 73 ? -8.145 3.229 7.808 1.00 86.94 73 THR A O 1
ATOM 597 N N . ALA A 1 74 ? -8.315 1.071 8.395 1.00 80.06 74 ALA A N 1
ATOM 598 C CA . ALA A 1 74 ? -9.726 0.904 8.082 1.00 80.06 74 ALA A CA 1
ATOM 599 C C . ALA A 1 74 ? -10.515 0.680 9.375 1.00 80.06 74 ALA A C 1
ATOM 601 O O . ALA A 1 74 ? -10.184 -0.187 10.183 1.00 80.06 74 ALA A O 1
ATOM 602 N N . ILE A 1 75 ? -11.580 1.453 9.567 1.00 75.56 75 ILE A N 1
ATOM 603 C CA . ILE A 1 75 ? -12.544 1.202 10.637 1.00 75.56 75 ILE A CA 1
ATOM 604 C C . ILE A 1 75 ? -13.655 0.362 10.025 1.00 75.56 75 ILE A C 1
ATOM 606 O O . ILE A 1 75 ? -14.327 0.808 9.096 1.00 75.56 75 ILE A O 1
ATOM 610 N N . VAL A 1 76 ? -13.817 -0.862 10.515 1.00 69.94 76 VAL A N 1
ATOM 611 C CA . VAL A 1 76 ? -14.873 -1.763 10.064 1.00 69.94 76 VAL A CA 1
ATOM 612 C C . VAL A 1 76 ? -16.013 -1.703 11.067 1.00 69.94 76 VAL A C 1
ATOM 614 O O . VAL A 1 76 ? -15.846 -2.032 12.247 1.00 69.94 76 VAL A O 1
ATOM 617 N N . ASP A 1 77 ? -17.175 -1.264 10.588 1.00 65.81 77 ASP A N 1
ATOM 618 C CA . ASP A 1 77 ? -18.422 -1.386 11.329 1.00 65.81 77 ASP A CA 1
ATOM 619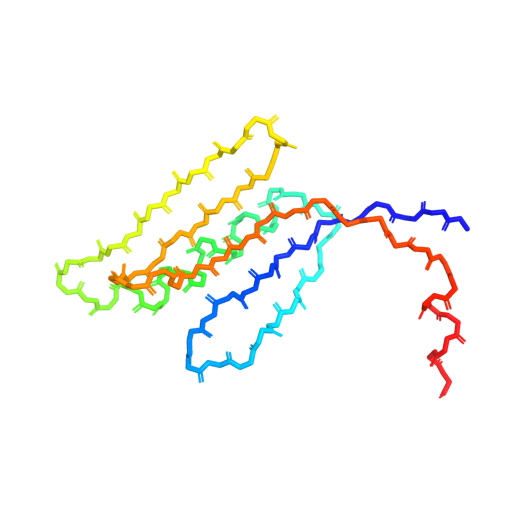 C C . ASP A 1 77 ? -18.904 -2.842 11.305 1.00 65.81 77 ASP A C 1
ATOM 621 O O . ASP A 1 77 ? -18.967 -3.490 10.258 1.00 65.81 77 ASP A O 1
ATOM 625 N N . ASP A 1 78 ? -19.291 -3.334 12.481 1.00 58.94 78 ASP A N 1
ATOM 626 C CA . ASP A 1 78 ? -19.773 -4.697 12.779 1.00 58.94 78 ASP A CA 1
ATOM 627 C C . ASP A 1 78 ? -21.001 -5.147 11.956 1.00 58.94 78 ASP A C 1
ATOM 629 O O . ASP A 1 78 ? -21.464 -6.280 12.063 1.00 58.94 78 ASP A O 1
ATOM 633 N N . GLU A 1 79 ? -21.595 -4.249 11.172 1.00 55.00 79 GLU A N 1
ATOM 634 C CA . GLU A 1 79 ? -22.738 -4.549 10.305 1.00 55.00 79 GLU A CA 1
ATOM 635 C C . GLU A 1 79 ? -22.305 -5.287 9.021 1.00 55.00 79 GLU A C 1
ATOM 637 O O . GLU A 1 79 ? -23.094 -6.033 8.446 1.00 55.00 79 GLU A O 1
ATOM 642 N N . LEU A 1 80 ? -21.037 -5.170 8.599 1.00 51.00 80 LEU A N 1
ATOM 643 C CA . LEU A 1 80 ? -20.506 -5.872 7.417 1.00 51.00 80 LEU A CA 1
ATOM 644 C C . LEU A 1 80 ? -20.213 -7.361 7.666 1.00 51.00 80 LEU A C 1
ATOM 646 O O . LEU A 1 80 ? -20.203 -8.156 6.727 1.00 51.00 80 LEU A O 1
ATOM 650 N N . THR A 1 81 ? -20.016 -7.770 8.919 1.00 50.59 81 THR A N 1
ATOM 651 C CA . THR A 1 81 ? -19.806 -9.173 9.320 1.00 50.59 81 THR A CA 1
ATOM 652 C C . THR A 1 81 ? -21.106 -9.975 9.417 1.00 50.59 81 THR A C 1
ATOM 654 O O . THR A 1 81 ? -21.052 -11.204 9.424 1.00 50.59 81 THR A O 1
ATOM 657 N N . LYS A 1 82 ? -22.273 -9.315 9.448 1.00 50.31 82 LYS A N 1
ATOM 658 C CA . LYS A 1 82 ? -23.591 -9.962 9.609 1.00 50.31 82 LYS A CA 1
ATOM 659 C C . LYS A 1 82 ? -24.215 -10.485 8.312 1.00 50.31 82 LYS A C 1
ATOM 661 O O . LYS A 1 82 ? -25.186 -11.224 8.382 1.00 50.31 82 LYS A O 1
ATOM 666 N N . HIS A 1 83 ? -23.663 -10.148 7.146 1.00 47.00 83 HIS A N 1
ATOM 667 C CA . HIS A 1 83 ? -24.168 -10.613 5.843 1.00 47.00 83 HIS A CA 1
ATOM 668 C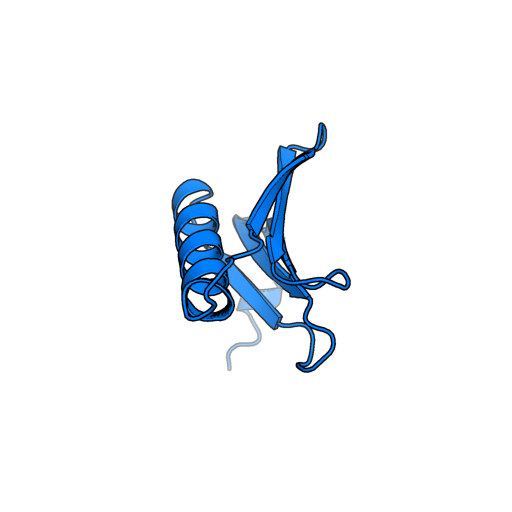 C . HIS A 1 83 ? -23.394 -11.806 5.265 1.00 47.00 83 HIS A C 1
ATOM 670 O O . HIS A 1 83 ? -23.459 -12.081 4.069 1.00 47.00 83 HIS A O 1
ATOM 676 N N . ARG A 1 84 ? -22.660 -12.530 6.116 1.00 43.12 84 ARG A N 1
ATOM 677 C CA . ARG A 1 84 ? -22.063 -13.825 5.782 1.00 43.12 84 ARG A CA 1
ATOM 678 C C . ARG A 1 84 ? -23.047 -14.947 6.154 1.00 43.12 84 ARG A C 1
ATOM 680 O O . ARG A 1 84 ? -22.788 -15.707 7.081 1.00 43.12 84 ARG A O 1
ATOM 687 N N . GLU A 1 85 ? -24.177 -15.009 5.452 1.00 41.88 85 GLU A N 1
ATOM 688 C CA . GLU A 1 85 ? -25.073 -16.181 5.405 1.00 41.88 85 GLU A CA 1
ATOM 689 C C . GLU A 1 85 ? -25.182 -16.695 3.968 1.00 41.88 85 GLU A C 1
ATOM 691 O O . GLU A 1 85 ? -25.342 -15.856 3.051 1.00 41.88 85 GLU A O 1
#

Sequence (85 aa):
MTATLTAVIWEDRHTDTTAHLFSDFADAVAWAWEQAWQIEGRRDRPLIETRQYPSGEVRISYGAEGDGLWIRTAIVDDELTKHRE

Foldseek 3Di:
DKQKWKWKWWDDPVDDTDIDTHNDQVVSVVVQVVVLCVVQVVDPDWDWDWDADPQRKIWIDTDDPGTTIIIDIDIDDPVVVVPPD